Protein AF-A0A941W383-F1 (afdb_monomer)

pLDDT: mean 82.34, std 11.45, range [42.53, 93.75]

Solvent-accessible surface area (backbone atoms only — not comparable to full-atom values): 2790 Å² total; per-residue (Å²): 100,79,55,54,39,66,60,56,54,48,42,71,41,82,91,33,55,67,53,45,51,51,45,69,76,61,67,54,49,68,48,75,66,36,53,43,56,62,72,53,68,85,79,85,125

Organism: NCBI:txid1127984

Nearest PDB structures (foldseek):
  5k23-assembly1_A  TM=4.180E-01  e=6.821E+00  Homo sapiens
  6wus-assembly1_B-2  TM=4.449E-01  e=9.635E+00  Mus musculus

Foldseek 3Di:
DEDALVLVLLCPDPVPVVSVVVCVVPVHHYDPVSVCVNVPVPPDD

Structure (mmCIF, N/CA/C/O backbone):
data_AF-A0A941W383-F1
#
_entry.id   AF-A0A941W383-F1
#
loop_
_atom_site.group_PDB
_atom_site.id
_atom_site.type_symbol
_atom_site.label_atom_id
_atom_site.label_alt_id
_atom_site.label_comp_id
_atom_site.label_asym_id
_atom_site.label_entity_id
_atom_site.label_seq_id
_atom_site.pdbx_PDB_ins_code
_atom_site.Cartn_x
_atom_site.Cartn_y
_atom_site.Cartn_z
_atom_site.occupancy
_atom_site.B_iso_or_equiv
_atom_site.auth_seq_id
_atom_site.auth_comp_id
_atom_site.auth_asym_id
_at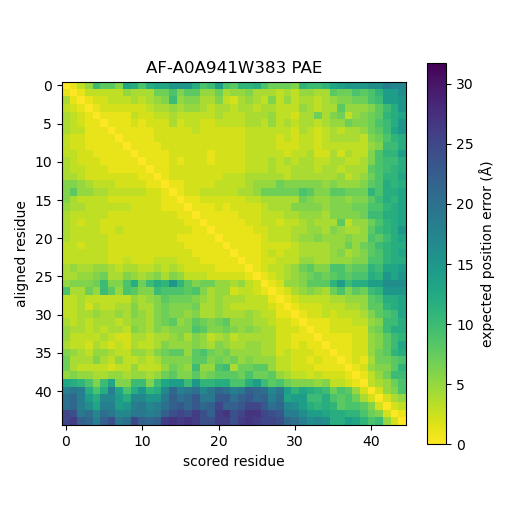om_site.auth_atom_id
_atom_site.pdbx_PDB_model_num
ATOM 1 N N . MET A 1 1 ? -9.594 9.296 -7.269 1.00 77.06 1 MET A N 1
ATOM 2 C CA . MET A 1 1 ? -8.258 9.804 -6.876 1.00 77.06 1 MET A CA 1
ATOM 3 C C . MET A 1 1 ? -7.202 8.827 -7.378 1.00 77.06 1 MET A C 1
ATOM 5 O O . MET A 1 1 ? -7.498 7.638 -7.378 1.00 77.06 1 MET A O 1
ATOM 9 N N . LEU A 1 2 ? -6.041 9.299 -7.842 1.00 81.62 2 LEU A N 1
ATOM 10 C CA . LEU A 1 2 ? -4.922 8.437 -8.249 1.00 81.62 2 LEU A CA 1
ATOM 11 C C . LEU A 1 2 ? -3.982 8.262 -7.050 1.00 81.62 2 LEU A C 1
ATOM 13 O O . LEU A 1 2 ? -3.585 9.268 -6.464 1.00 81.62 2 LEU A O 1
ATOM 17 N N . LEU A 1 3 ? -3.674 7.026 -6.651 1.00 84.31 3 LEU A N 1
ATOM 18 C CA . LEU A 1 3 ? -2.726 6.786 -5.559 1.00 84.31 3 LEU A CA 1
ATOM 19 C C . LEU A 1 3 ? -1.288 6.774 -6.062 1.00 84.31 3 LEU A C 1
ATOM 21 O O . LEU A 1 3 ? -0.989 6.217 -7.118 1.00 84.31 3 LEU A O 1
ATOM 25 N N . ASP A 1 4 ? -0.418 7.333 -5.232 1.00 86.19 4 ASP A N 1
ATOM 26 C CA . ASP A 1 4 ? 1.029 7.253 -5.360 1.00 86.19 4 ASP A CA 1
ATOM 27 C C . ASP A 1 4 ? 1.578 5.970 -4.714 1.00 86.19 4 ASP A C 1
ATOM 29 O O . ASP A 1 4 ? 0.981 5.420 -3.779 1.00 86.19 4 ASP A O 1
ATOM 33 N N . SER A 1 5 ? 2.748 5.534 -5.175 1.00 81.62 5 SER A N 1
ATOM 34 C CA . SER A 1 5 ? 3.480 4.362 -4.684 1.00 81.62 5 SER A CA 1
ATOM 35 C C . SER A 1 5 ? 3.681 4.386 -3.168 1.00 81.62 5 SER A C 1
ATOM 37 O O . SER A 1 5 ? 3.505 3.363 -2.504 1.00 81.62 5 SER A O 1
ATOM 39 N N . ASN A 1 6 ? 3.937 5.560 -2.582 1.00 87.00 6 ASN A N 1
ATOM 40 C CA . ASN A 1 6 ? 4.131 5.694 -1.138 1.00 87.00 6 ASN A CA 1
ATOM 41 C C . ASN A 1 6 ? 2.883 5.295 -0.341 1.00 87.00 6 ASN A C 1
ATOM 43 O O . ASN A 1 6 ? 2.988 4.590 0.662 1.00 87.00 6 ASN A O 1
ATOM 47 N N . ILE A 1 7 ? 1.689 5.693 -0.796 1.00 88.06 7 ILE A N 1
ATOM 48 C CA . ILE A 1 7 ? 0.437 5.346 -0.106 1.00 88.06 7 ILE A CA 1
ATOM 49 C C . ILE A 1 7 ? 0.206 3.834 -0.137 1.00 88.06 7 ILE A C 1
ATOM 51 O O . ILE A 1 7 ? -0.261 3.265 0.851 1.00 88.06 7 ILE A O 1
ATOM 55 N N . ILE A 1 8 ? 0.572 3.176 -1.237 1.00 86.56 8 ILE A N 1
ATOM 56 C CA . ILE A 1 8 ? 0.457 1.722 -1.375 1.00 86.56 8 ILE A CA 1
ATOM 57 C C . ILE A 1 8 ? 1.428 1.026 -0.413 1.00 86.56 8 ILE A C 1
ATOM 59 O O . ILE A 1 8 ? 1.004 0.121 0.302 1.00 86.56 8 ILE A O 1
ATOM 63 N N . ILE A 1 9 ? 2.685 1.482 -0.322 1.00 87.00 9 ILE A N 1
ATOM 64 C CA . ILE A 1 9 ? 3.685 0.938 0.616 1.00 87.00 9 ILE A CA 1
ATOM 65 C C . ILE A 1 9 ? 3.188 1.065 2.058 1.00 87.00 9 ILE A C 1
ATOM 67 O O . ILE A 1 9 ? 3.148 0.071 2.784 1.00 87.00 9 ILE A O 1
ATOM 71 N N . TYR A 1 10 ? 2.740 2.250 2.476 1.00 89.88 10 TYR A N 1
ATOM 72 C CA . TYR A 1 10 ? 2.228 2.448 3.834 1.00 89.88 10 TYR A CA 1
ATOM 73 C C . TYR A 1 10 ? 0.971 1.619 4.119 1.00 89.88 10 TYR A C 1
ATOM 75 O O . TYR A 1 10 ? 0.822 1.114 5.228 1.00 89.88 10 TYR A O 1
ATOM 83 N N . ALA A 1 11 ? 0.090 1.402 3.138 1.00 90.06 11 ALA A N 1
ATOM 84 C CA . ALA A 1 11 ? -1.101 0.569 3.321 1.00 90.06 11 ALA A CA 1
ATOM 85 C C . ALA A 1 11 ? -0.774 -0.896 3.679 1.00 90.06 11 ALA A C 1
ATOM 87 O O . ALA A 1 11 ? -1.601 -1.561 4.318 1.00 90.06 11 ALA A O 1
ATOM 88 N N . THR A 1 12 ? 0.417 -1.389 3.307 1.00 87.44 12 THR A N 1
ATOM 89 C CA . THR A 1 12 ? 0.881 -2.748 3.642 1.00 87.44 12 THR A CA 1
ATOM 90 C C . THR A 1 12 ? 1.306 -2.908 5.105 1.00 87.44 12 THR A C 1
ATOM 92 O O . THR A 1 12 ? 1.308 -4.027 5.615 1.00 87.44 12 THR A O 1
ATOM 95 N N . GLN A 1 13 ? 1.616 -1.811 5.803 1.00 91.31 13 GLN A N 1
ATOM 96 C CA . GLN A 1 13 ? 2.066 -1.842 7.194 1.00 91.31 13 GLN A CA 1
ATOM 97 C C . GLN A 1 13 ? 0.864 -1.972 8.156 1.00 91.31 13 GLN A C 1
ATOM 99 O O . GLN A 1 13 ? -0.150 -1.274 7.986 1.00 91.31 13 GLN A O 1
ATOM 104 N N . PRO A 1 14 ? 0.912 -2.866 9.163 1.00 87.94 14 PRO A N 1
ATOM 105 C CA . PRO A 1 14 ? -0.196 -3.085 10.098 1.00 87.94 14 PRO A CA 1
ATOM 106 C C . PRO A 1 14 ? -0.686 -1.811 10.799 1.00 87.94 14 PRO A C 1
ATOM 108 O O . PRO A 1 14 ? -1.897 -1.636 10.962 1.00 87.94 14 PRO A O 1
ATOM 111 N N . GLU A 1 15 ? 0.236 -0.908 11.130 1.00 93.75 15 GLU A N 1
ATOM 112 C CA . GLU A 1 15 ? 0.050 0.335 11.889 1.00 93.75 15 GLU A CA 1
ATOM 113 C C . GLU A 1 15 ? -0.810 1.375 11.150 1.00 93.75 15 GLU A C 1
ATOM 115 O O . GLU A 1 15 ? -1.317 2.323 11.753 1.00 93.75 15 GLU A O 1
ATOM 120 N N . HIS A 1 16 ? -1.006 1.203 9.842 1.00 91.38 16 HIS A N 1
ATOM 121 C CA . HIS A 1 16 ? -1.692 2.157 8.972 1.00 91.38 16 HIS A CA 1
ATOM 122 C C . HIS A 1 16 ? -3.086 1.680 8.524 1.00 91.38 16 HIS A C 1
ATOM 124 O O . HIS A 1 16 ? -3.458 1.777 7.352 1.00 91.38 16 HIS A O 1
ATOM 130 N N . ASP A 1 17 ? -3.910 1.200 9.464 1.00 93.00 17 ASP A N 1
ATOM 131 C CA . ASP A 1 17 ? -5.273 0.708 9.182 1.00 93.00 17 ASP A CA 1
ATOM 132 C C . ASP A 1 17 ? -6.186 1.757 8.519 1.00 93.00 17 ASP A C 1
ATOM 134 O O . ASP A 1 17 ? -6.984 1.428 7.639 1.00 93.00 17 ASP A O 1
ATOM 138 N N . LYS A 1 18 ? -6.032 3.029 8.901 1.00 91.38 18 LYS A N 1
ATOM 139 C CA . LYS A 1 18 ? -6.815 4.156 8.379 1.00 91.38 18 LYS A CA 1
ATOM 140 C C . LYS A 1 18 ? -6.629 4.336 6.877 1.00 91.38 18 LYS A C 1
ATOM 142 O O . LYS A 1 18 ? -7.588 4.666 6.189 1.00 91.38 18 LYS A O 1
ATOM 147 N N . ILE A 1 19 ? -5.424 4.074 6.366 1.00 90.38 19 ILE A N 1
ATOM 148 C CA . ILE A 1 19 ? -5.128 4.160 4.932 1.00 90.38 19 ILE A CA 1
ATOM 149 C C . ILE A 1 19 ? -5.901 3.073 4.182 1.00 90.38 19 ILE A C 1
ATOM 151 O O . ILE A 1 19 ? -6.554 3.361 3.184 1.00 90.38 19 ILE A O 1
ATOM 155 N N . ARG A 1 20 ? -5.909 1.837 4.698 1.00 90.50 20 ARG A N 1
ATOM 156 C CA . ARG A 1 20 ? -6.672 0.734 4.093 1.00 90.50 20 ARG A CA 1
ATOM 157 C C . ARG A 1 20 ? -8.176 1.005 4.088 1.00 90.50 20 ARG A C 1
ATOM 159 O O . ARG A 1 20 ? -8.818 0.777 3.067 1.00 90.50 20 ARG A O 1
ATOM 166 N N . LYS A 1 21 ? -8.725 1.528 5.191 1.00 92.12 21 LYS A N 1
ATOM 167 C CA . LYS A 1 21 ? -10.141 1.937 5.274 1.00 92.12 21 LYS A CA 1
ATOM 168 C C . LYS A 1 21 ? -10.474 3.005 4.235 1.00 92.12 21 LYS A C 1
ATOM 170 O O . LYS A 1 21 ? -11.404 2.831 3.458 1.00 92.12 21 LYS A O 1
ATOM 175 N N . PHE A 1 22 ? -9.646 4.043 4.145 1.00 90.06 22 PHE A N 1
ATOM 176 C CA . PHE A 1 22 ? -9.813 5.104 3.159 1.00 90.06 22 PHE A CA 1
ATOM 177 C C . PHE A 1 22 ? -9.775 4.581 1.709 1.00 90.06 22 PHE A C 1
ATOM 179 O O . PHE A 1 22 ? -10.610 4.972 0.894 1.00 90.06 22 PHE A O 1
ATOM 186 N N . ILE A 1 23 ? -8.850 3.670 1.381 1.00 89.31 23 ILE A N 1
ATOM 187 C CA . ILE A 1 23 ? -8.767 3.044 0.049 1.00 89.31 23 ILE A CA 1
ATOM 188 C C . ILE A 1 23 ? -10.027 2.221 -0.250 1.00 89.31 23 ILE A C 1
ATOM 190 O O . ILE A 1 23 ? -10.570 2.325 -1.350 1.00 89.31 23 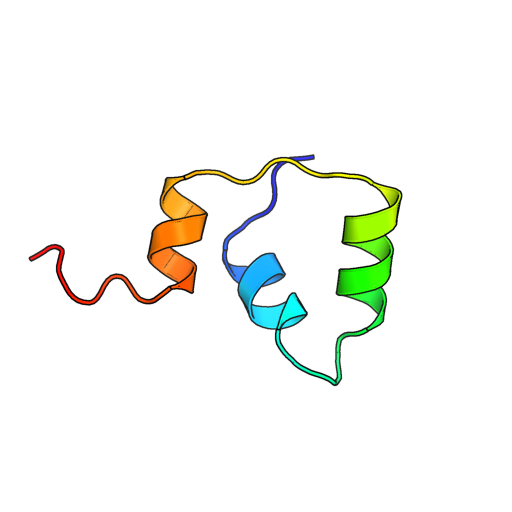ILE A O 1
ATOM 194 N N . ALA A 1 24 ? -10.508 1.436 0.717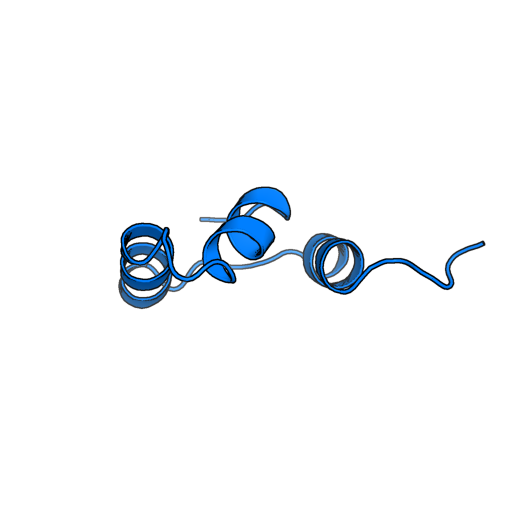 1.00 88.94 24 ALA A N 1
ATOM 195 C CA . ALA A 1 24 ? -11.708 0.616 0.557 1.00 88.94 24 ALA A CA 1
ATOM 196 C C . ALA A 1 24 ? -12.972 1.462 0.330 1.00 88.94 24 ALA A C 1
ATOM 198 O O . ALA A 1 24 ? -13.801 1.108 -0.503 1.00 88.94 24 ALA A O 1
ATOM 199 N N . GLU A 1 25 ? -13.099 2.591 1.029 1.00 91.88 25 GLU A N 1
ATOM 200 C CA . GLU A 1 25 ? -14.251 3.496 0.918 1.00 91.88 25 GLU A CA 1
ATOM 201 C C . GLU A 1 25 ? -14.261 4.304 -0.386 1.00 91.88 25 GLU A C 1
ATOM 203 O O . GLU A 1 25 ? -15.328 4.611 -0.911 1.00 91.88 25 GLU A O 1
A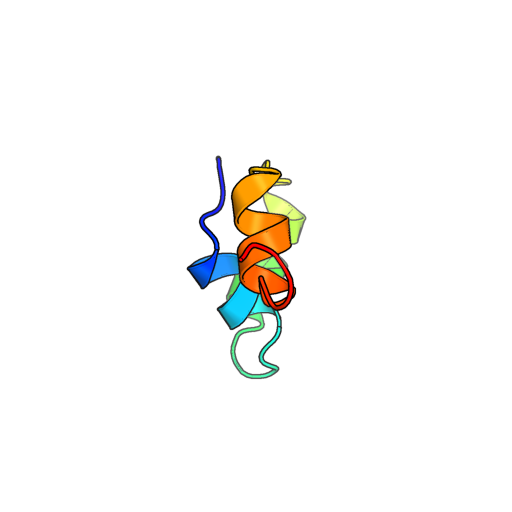TOM 208 N N . ASN A 1 26 ? -13.086 4.660 -0.917 1.00 88.31 26 ASN A N 1
ATOM 209 C CA . ASN A 1 26 ? -12.973 5.604 -2.034 1.00 88.31 26 ASN A CA 1
ATOM 210 C C . ASN A 1 26 ? -12.653 4.945 -3.383 1.00 88.31 26 ASN A C 1
ATOM 212 O O . ASN A 1 26 ? -12.639 5.644 -4.400 1.00 88.31 26 ASN A O 1
ATOM 216 N N . THR A 1 27 ? -12.376 3.634 -3.415 1.00 79.44 27 THR A N 1
ATOM 217 C CA . THR A 1 27 ? -12.038 2.860 -4.632 1.00 79.44 27 THR A CA 1
ATOM 218 C C . THR A 1 27 ? -11.117 3.622 -5.604 1.00 79.44 27 THR A C 1
ATOM 220 O O . THR A 1 27 ? -11.495 3.904 -6.744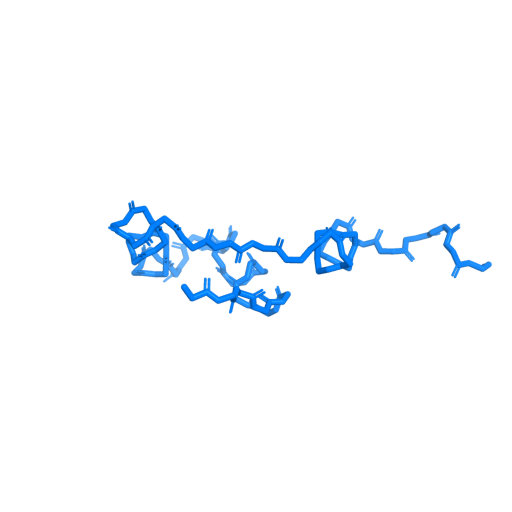 1.00 79.44 27 THR A O 1
ATOM 223 N N . PRO A 1 28 ? -9.924 4.054 -5.159 1.00 82.81 28 PRO A N 1
ATOM 224 C CA . PRO A 1 28 ? -9.045 4.880 -5.972 1.00 82.81 28 PRO A CA 1
ATOM 225 C C . PRO A 1 28 ? -8.381 4.072 -7.098 1.00 82.81 28 PRO A C 1
ATOM 227 O O . PRO A 1 28 ? -8.227 2.856 -7.014 1.00 82.81 28 PRO A O 1
ATOM 230 N N . ALA A 1 29 ? -7.953 4.770 -8.150 1.00 85.12 29 ALA A N 1
ATOM 231 C CA . ALA A 1 29 ? -7.179 4.177 -9.236 1.00 85.12 29 ALA A CA 1
ATOM 232 C C . ALA A 1 29 ? -5.682 4.199 -8.899 1.00 85.12 29 ALA A C 1
ATOM 234 O O . ALA A 1 29 ? -5.212 5.077 -8.172 1.00 85.12 29 ALA A O 1
ATOM 235 N N . VAL A 1 30 ? -4.928 3.259 -9.465 1.00 84.69 30 VAL A N 1
ATOM 236 C CA . VAL A 1 30 ? -3.473 3.155 -9.310 1.00 84.69 30 VAL A CA 1
ATOM 237 C C . VAL A 1 30 ? -2.809 3.162 -10.679 1.00 84.69 30 VAL A C 1
ATOM 239 O O . VAL A 1 30 ? -3.337 2.577 -11.624 1.00 84.69 30 VAL A O 1
ATOM 242 N N . SER A 1 31 ? -1.655 3.818 -10.796 1.00 86.81 31 SER A N 1
ATOM 243 C CA . SER A 1 31 ? -0.837 3.720 -12.006 1.00 86.81 31 SER A CA 1
ATOM 244 C C . SER A 1 31 ? -0.159 2.353 -12.074 1.00 86.81 31 SER A C 1
ATOM 246 O O . SER A 1 31 ? 0.389 1.876 -11.080 1.00 86.81 31 SER A O 1
ATOM 248 N N . SER A 1 32 ? -0.115 1.749 -13.263 1.00 82.19 32 SER A N 1
ATOM 249 C CA . SER A 1 32 ? 0.651 0.518 -13.488 1.00 82.19 32 SER A CA 1
ATOM 250 C C . SER A 1 32 ? 2.138 0.692 -13.165 1.00 82.19 32 SER A C 1
ATOM 252 O O . SER A 1 32 ? 2.763 -0.265 -12.732 1.00 82.19 32 SER A O 1
ATOM 254 N N . VAL A 1 33 ? 2.697 1.901 -13.310 1.00 82.25 33 VAL A N 1
ATOM 255 C CA . VAL A 1 33 ? 4.090 2.199 -12.927 1.00 82.25 33 VAL A CA 1
ATOM 256 C C . VAL A 1 33 ? 4.267 2.079 -11.412 1.00 82.25 33 VAL A C 1
ATOM 258 O O . VAL A 1 33 ? 5.135 1.341 -10.956 1.00 82.25 33 VAL A O 1
ATOM 261 N N . SER A 1 34 ? 3.375 2.706 -10.640 1.00 81.56 34 SER A N 1
ATOM 262 C CA . SER A 1 34 ? 3.391 2.654 -9.174 1.00 81.56 34 SER A CA 1
ATOM 263 C C . SER A 1 34 ? 3.239 1.238 -8.627 1.00 81.56 34 SER A C 1
ATOM 265 O O . SER A 1 34 ? 3.845 0.886 -7.622 1.00 81.56 34 SER A O 1
ATOM 267 N N . TYR A 1 35 ? 2.473 0.387 -9.310 1.00 81.00 35 TYR A N 1
ATOM 268 C CA . TYR A 1 35 ? 2.375 -1.029 -8.960 1.00 81.00 35 TYR A CA 1
ATOM 269 C C . TYR A 1 35 ? 3.731 -1.750 -9.058 1.00 81.00 35 TYR A C 1
ATOM 271 O O . TYR A 1 35 ? 4.100 -2.480 -8.138 1.00 81.00 35 TYR A O 1
ATOM 279 N N . VAL A 1 36 ? 4.496 -1.523 -10.133 1.00 82.56 36 VAL A N 1
ATOM 280 C CA . VAL A 1 36 ? 5.817 -2.155 -10.305 1.00 82.56 36 VAL A CA 1
ATOM 281 C C . VAL A 1 36 ? 6.845 -1.575 -9.327 1.00 82.56 36 VAL A C 1
ATOM 283 O O . VAL A 1 36 ? 7.656 -2.324 -8.789 1.00 82.56 36 VAL A O 1
ATOM 286 N N . GLU A 1 37 ? 6.796 -0.271 -9.043 1.00 81.56 37 GLU A N 1
ATOM 287 C CA . GLU A 1 37 ? 7.656 0.361 -8.030 1.00 81.56 37 GLU A CA 1
ATOM 288 C C . GLU A 1 37 ? 7.456 -0.263 -6.641 1.00 81.56 37 GLU A C 1
ATOM 290 O O . GLU A 1 37 ? 8.430 -0.613 -5.976 1.00 81.56 37 GLU A O 1
ATOM 295 N N . VAL A 1 38 ? 6.199 -0.46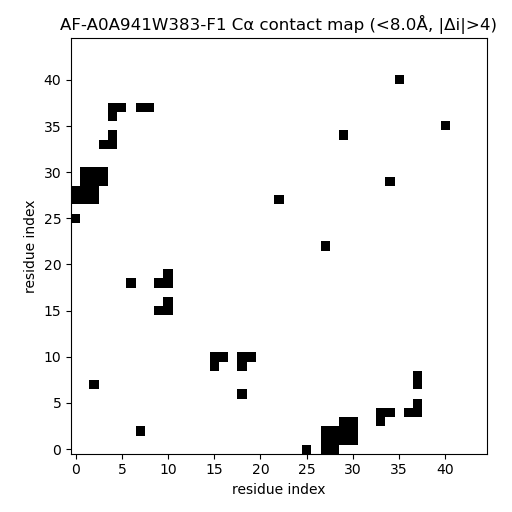5 -6.229 1.00 81.81 38 VAL A N 1
ATOM 296 C CA . VAL A 1 38 ? 5.841 -1.057 -4.927 1.00 81.81 38 VAL A CA 1
ATOM 297 C C . VAL A 1 38 ? 6.247 -2.522 -4.826 1.00 81.81 38 VAL A C 1
ATOM 299 O O . VAL A 1 38 ? 6.712 -2.954 -3.773 1.00 81.81 38 VAL A O 1
ATOM 302 N N . LEU A 1 39 ? 6.088 -3.297 -5.904 1.00 79.31 39 LEU A N 1
ATOM 303 C CA . LEU A 1 39 ? 6.542 -4.691 -5.946 1.00 79.31 39 LEU A CA 1
ATOM 304 C C . LEU A 1 39 ? 8.072 -4.824 -5.906 1.00 79.31 39 LEU A C 1
ATOM 306 O O . LEU A 1 39 ? 8.593 -5.933 -5.791 1.00 79.31 39 LEU A O 1
ATOM 310 N N . GLY A 1 40 ? 8.789 -3.703 -5.968 1.00 70.25 40 GLY A N 1
ATOM 311 C CA . GLY A 1 40 ? 10.226 -3.673 -6.099 1.00 70.25 40 GLY A CA 1
ATOM 312 C C . GLY A 1 40 ? 10.582 -3.925 -7.553 1.00 70.25 40 GLY A C 1
ATOM 313 O O . GLY A 1 40 ? 10.568 -5.058 -8.034 1.00 70.25 40 GLY A O 1
ATOM 314 N N . TYR A 1 41 ? 10.938 -2.844 -8.235 1.00 61.88 41 TYR A N 1
ATOM 315 C CA . TYR A 1 41 ? 11.462 -2.801 -9.595 1.00 61.88 41 TYR A CA 1
ATOM 316 C C . TYR A 1 41 ? 12.853 -3.473 -9.660 1.00 61.88 41 TYR A C 1
ATOM 318 O O . TYR A 1 41 ? 13.860 -2.830 -9.928 1.00 61.88 41 TYR A O 1
ATOM 326 N N . HIS A 1 42 ? 12.941 -4.770 -9.352 1.00 55.34 42 HIS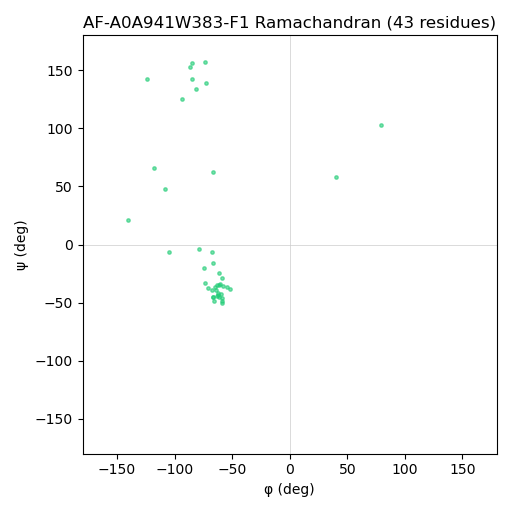 A N 1
ATOM 327 C CA . HIS A 1 42 ? 14.205 -5.509 -9.230 1.00 55.34 42 HIS A CA 1
ATOM 328 C C . HIS A 1 42 ? 14.816 -5.924 -10.583 1.00 55.34 42 HIS A C 1
ATOM 330 O O . HIS A 1 42 ? 15.903 -6.492 -10.596 1.00 55.34 42 HIS A O 1
ATOM 336 N N . HIS A 1 43 ? 14.146 -5.676 -11.719 1.00 50.97 43 HIS A N 1
ATOM 337 C CA . HIS A 1 43 ? 14.545 -6.241 -13.022 1.00 50.97 43 HIS A CA 1
ATOM 338 C C . HIS A 1 43 ? 14.416 -5.312 -14.235 1.00 50.97 43 HIS A C 1
ATOM 340 O O . HIS A 1 43 ? 14.377 -5.776 -15.371 1.00 50.97 43 HIS A O 1
ATOM 346 N N . LEU A 1 44 ? 14.374 -4.003 -14.029 1.00 56.31 44 LEU A N 1
ATOM 347 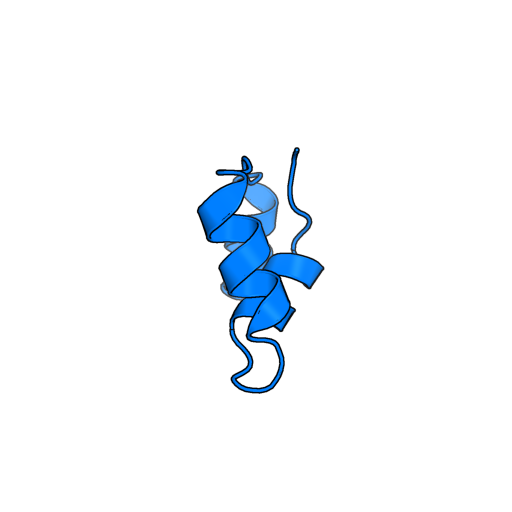C CA . LEU A 1 44 ? 14.478 -3.039 -15.123 1.00 56.31 44 LEU A CA 1
ATOM 348 C C . LEU A 1 44 ? 15.729 -2.189 -14.890 1.00 56.31 44 LEU A C 1
ATOM 350 O O . LEU A 1 44 ? 15.651 -1.014 -14.542 1.00 56.31 44 LEU A O 1
ATO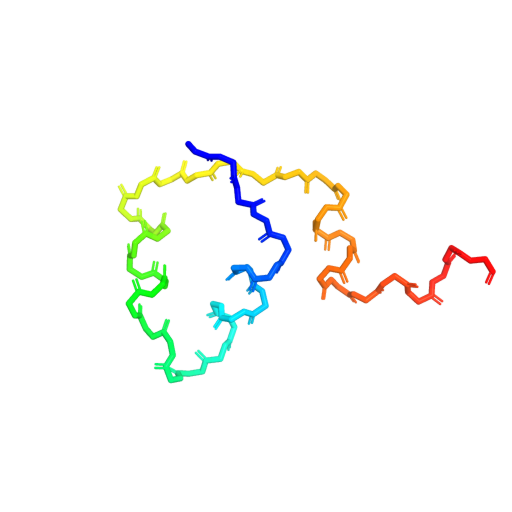M 354 N N . ILE A 1 45 ? 16.875 -2.869 -14.979 1.00 42.53 45 ILE A N 1
ATOM 355 C CA . ILE A 1 45 ? 18.075 -2.594 -15.796 1.00 42.53 45 ILE A CA 1
ATOM 356 C C . ILE A 1 45 ? 19.155 -3.595 -15.368 1.00 42.53 45 ILE A C 1
ATOM 358 O O . ILE A 1 45 ? 19.366 -3.755 -14.146 1.00 42.53 45 ILE A O 1
#

Mean predicted aligned error: 5.87 Å

Sequence (45 aa):
MLLDSNIIIYATQPEHDKIRKFIAENTPAVSSVSYVEVLGYHHLI

Secondary structure (DSSP, 8-state):
-EEPHHHHHHHHSTT-HHHHHHHHHH--EE-HHHHHHHT--TT--

Radius of gyration: 11.37 Å; Cα contacts (8 Å, |Δi|>4): 32; chains: 1; bounding box: 32×16×28 Å